Protein AF-A0A952PL42-F1 (afdb_monomer_lite)

Structure (mmCIF, N/CA/C/O backbone):
data_AF-A0A952PL42-F1
#
_entry.id   AF-A0A952PL42-F1
#
loop_
_atom_site.group_PDB
_atom_site.id
_atom_site.type_symbol
_atom_site.label_atom_id
_atom_site.label_alt_id
_atom_site.label_comp_id
_atom_site.label_asym_id
_atom_site.label_entity_id
_atom_site.label_seq_id
_atom_site.pdbx_PDB_ins_code
_atom_site.Cartn_x
_atom_site.Cartn_y
_atom_site.Cartn_z
_atom_site.occupancy
_atom_site.B_iso_or_equiv
_atom_site.auth_seq_id
_atom_site.auth_comp_id
_atom_site.auth_asym_id
_atom_site.auth_atom_id
_atom_site.pdbx_PDB_model_num
ATOM 1 N N . MET A 1 1 ? -6.970 14.799 -23.177 1.00 38.88 1 MET A N 1
ATOM 2 C CA . MET A 1 1 ? -7.329 13.798 -22.154 1.00 38.88 1 MET A CA 1
ATOM 3 C C . MET A 1 1 ? -6.516 12.571 -22.490 1.00 38.88 1 MET A C 1
ATOM 5 O O . MET A 1 1 ? -6.710 12.053 -23.582 1.00 38.88 1 MET A O 1
ATOM 9 N N . ASP A 1 2 ? -5.563 12.190 -21.643 1.00 42.72 2 ASP A N 1
ATOM 10 C CA . ASP A 1 2 ? -4.774 10.977 -21.875 1.00 42.72 2 ASP A CA 1
ATOM 11 C C . ASP A 1 2 ? -5.710 9.763 -21.782 1.00 42.72 2 ASP A C 1
ATOM 13 O O . ASP A 1 2 ? -6.522 9.671 -20.856 1.00 42.72 2 ASP A O 1
ATOM 17 N N . GLU A 1 3 ? -5.672 8.877 -22.783 1.00 46.72 3 GLU A N 1
ATOM 18 C CA . GLU A 1 3 ? -6.488 7.662 -22.768 1.00 46.72 3 GLU A CA 1
ATOM 19 C C . GLU A 1 3 ? -6.122 6.835 -21.524 1.00 46.72 3 GLU A C 1
ATOM 21 O O . GLU A 1 3 ? -4.935 6.591 -21.289 1.00 46.72 3 GLU A O 1
ATOM 26 N N . PRO A 1 4 ? -7.102 6.377 -20.718 1.00 52.19 4 PRO A N 1
ATOM 27 C CA . PRO A 1 4 ? -6.809 5.462 -19.626 1.00 52.19 4 PRO A CA 1
ATOM 28 C C . PRO A 1 4 ? -6.134 4.234 -20.230 1.00 52.19 4 PRO A C 1
ATOM 30 O O . PRO A 1 4 ? -6.688 3.611 -21.140 1.00 52.19 4 PRO A O 1
ATOM 33 N N . CYS A 1 5 ? -4.918 3.922 -19.776 1.00 54.16 5 CYS A N 1
ATOM 34 C CA . CYS A 1 5 ? -4.161 2.839 -20.383 1.00 54.16 5 CYS A CA 1
ATOM 35 C C . CYS A 1 5 ? -4.984 1.545 -20.295 1.00 54.16 5 CYS A C 1
ATOM 37 O O . CYS A 1 5 ? -5.409 1.106 -19.227 1.00 54.16 5 CYS A O 1
ATOM 39 N N . LYS A 1 6 ? -5.256 0.973 -21.472 1.00 48.94 6 LYS A N 1
ATOM 40 C CA . LYS A 1 6 ? -6.175 -0.159 -21.668 1.00 48.94 6 LYS A CA 1
ATOM 41 C C . LYS A 1 6 ? -5.693 -1.434 -20.965 1.00 48.94 6 LYS A C 1
ATOM 43 O O . LYS A 1 6 ? -6.472 -2.367 -20.803 1.00 48.94 6 LYS A O 1
ATOM 48 N N . SER A 1 7 ? -4.425 -1.457 -20.556 1.00 51.31 7 SER A N 1
ATOM 49 C CA . SER A 1 7 ? -3.731 -2.614 -19.989 1.00 51.31 7 SER A CA 1
ATOM 50 C C . SER A 1 7 ? -3.646 -2.591 -18.459 1.00 51.31 7 SER A C 1
ATOM 52 O O . SER A 1 7 ? -3.541 -3.648 -17.844 1.00 51.31 7 SER A O 1
ATOM 54 N N . CYS A 1 8 ? -3.685 -1.416 -17.826 1.00 55.62 8 CYS A N 1
ATOM 55 C CA . CYS A 1 8 ? -3.650 -1.290 -16.369 1.00 55.62 8 CYS A CA 1
ATOM 56 C C . CYS A 1 8 ? -5.076 -1.162 -15.845 1.00 55.62 8 CYS A C 1
ATOM 58 O O . CYS A 1 8 ? -5.861 -0.351 -16.327 1.00 55.62 8 CYS A O 1
ATOM 60 N N . LEU A 1 9 ? -5.405 -1.930 -14.810 1.00 55.12 9 LEU A N 1
ATOM 61 C CA . LEU A 1 9 ? -6.659 -1.881 -14.050 1.00 55.12 9 LEU A CA 1
ATOM 62 C C . LEU A 1 9 ? -6.824 -0.545 -13.287 1.00 55.12 9 LEU A C 1
ATOM 64 O O . LEU A 1 9 ? -7.038 -0.528 -12.082 1.00 55.12 9 LEU A O 1
ATOM 68 N N . ARG A 1 10 ? -6.669 0.599 -13.967 1.00 57.59 10 ARG A N 1
ATOM 69 C CA . ARG A 1 10 ? -6.588 1.963 -13.419 1.00 57.59 10 ARG A CA 1
ATOM 70 C C . ARG A 1 10 ? -5.388 2.232 -12.495 1.00 57.59 10 ARG A C 1
ATOM 72 O O . ARG A 1 10 ? -5.343 3.299 -11.906 1.00 57.59 10 ARG A O 1
ATOM 79 N N . LEU A 1 11 ? -4.401 1.334 -12.413 1.00 56.78 11 LEU A N 1
ATOM 80 C CA . LEU A 1 11 ? -3.207 1.447 -11.542 1.00 56.78 11 LEU A CA 1
ATOM 81 C C . LEU A 1 11 ? -2.161 2.484 -11.984 1.00 56.78 11 LEU A C 1
ATOM 83 O O . LEU A 1 11 ? -1.215 2.790 -11.276 1.00 56.78 11 LEU A O 1
ATOM 87 N N . CYS A 1 12 ? -2.329 3.031 -13.169 1.00 58.28 12 CYS A N 1
ATOM 88 C CA . CYS A 1 12 ? -1.405 3.942 -13.836 1.00 58.28 12 CYS A CA 1
ATOM 89 C C . CYS A 1 12 ? -1.872 5.402 -13.747 1.00 58.28 12 CYS A C 1
ATOM 91 O O . CYS A 1 12 ? -1.549 6.233 -14.593 1.00 58.28 12 CYS A O 1
ATOM 93 N N . LYS A 1 13 ? -2.684 5.713 -12.732 1.00 55.72 13 LYS A N 1
ATOM 94 C CA . LYS A 1 13 ? -3.152 7.073 -12.477 1.00 55.72 13 LYS A CA 1
ATOM 95 C C . LYS A 1 13 ? -1.973 7.960 -12.102 1.00 55.72 13 LYS A C 1
ATOM 97 O O . LYS A 1 13 ? -1.174 7.619 -11.233 1.00 55.72 13 LYS A O 1
ATOM 102 N N . ARG A 1 14 ? -1.898 9.123 -12.745 1.00 52.56 14 ARG A N 1
ATOM 103 C CA . ARG A 1 14 ? -1.088 10.241 -12.266 1.00 52.56 14 ARG A CA 1
ATOM 104 C C . ARG A 1 14 ? -1.668 10.724 -10.934 1.00 52.56 14 ARG A C 1
ATOM 106 O O . ARG A 1 14 ? -2.884 10.690 -10.744 1.00 52.56 14 ARG A O 1
ATOM 113 N N . LEU A 1 15 ? -0.805 11.172 -10.022 1.00 54.91 15 LEU A N 1
ATOM 114 C CA . LEU A 1 15 ? -1.166 11.810 -8.747 1.00 54.91 15 LEU A CA 1
ATOM 115 C C . LEU A 1 15 ? -1.828 13.188 -8.967 1.00 54.91 15 LEU A C 1
ATOM 117 O O . LEU A 1 15 ? -1.401 14.188 -8.395 1.00 54.91 15 LEU A O 1
ATOM 121 N N . ASP A 1 16 ? -2.871 13.265 -9.787 1.00 54.94 16 ASP A N 1
ATOM 122 C CA . ASP A 1 16 ? -3.563 14.515 -10.080 1.00 54.94 16 ASP A CA 1
ATOM 123 C C . ASP A 1 16 ? -4.499 14.902 -8.923 1.00 54.94 16 ASP A C 1
ATOM 125 O O . ASP A 1 16 ? -4.951 14.062 -8.134 1.00 54.94 16 ASP A O 1
ATOM 129 N N . ALA A 1 17 ? -4.772 16.203 -8.795 1.00 54.03 17 ALA A N 1
ATOM 130 C CA . ALA A 1 17 ? -5.624 16.762 -7.740 1.00 54.03 17 ALA A CA 1
ATOM 131 C C . ALA A 1 17 ? -7.082 16.263 -7.811 1.00 54.03 17 ALA A C 1
ATOM 133 O O . ALA A 1 17 ? -7.764 16.224 -6.788 1.00 54.03 17 ALA A O 1
ATOM 134 N N . ASP A 1 18 ? -7.524 15.835 -8.996 1.00 52.75 18 ASP A N 1
ATOM 135 C CA . ASP A 1 18 ? -8.883 15.356 -9.267 1.00 52.75 18 ASP A CA 1
ATOM 136 C C . ASP A 1 18 ? -9.040 13.834 -9.144 1.00 52.75 18 ASP A C 1
ATOM 138 O O . ASP A 1 18 ? -10.133 13.299 -9.371 1.00 52.75 18 ASP A O 1
ATOM 142 N N . ASP A 1 19 ? -7.970 13.109 -8.794 1.00 58.22 19 ASP A N 1
ATOM 143 C CA . ASP A 1 19 ? -8.075 11.669 -8.610 1.00 58.22 19 ASP A CA 1
ATOM 144 C C . ASP A 1 19 ? -9.032 11.365 -7.450 1.00 58.22 19 ASP A C 1
ATOM 146 O O . ASP A 1 19 ? -8.888 11.877 -6.337 1.00 58.22 19 ASP A O 1
ATOM 150 N N . LYS A 1 20 ? -10.039 10.531 -7.721 1.00 57.75 20 LYS A N 1
ATOM 151 C CA . LYS A 1 20 ? -10.993 10.061 -6.716 1.00 57.75 20 LYS A CA 1
ATOM 152 C C . LYS A 1 20 ? -10.440 8.768 -6.126 1.00 57.75 20 LYS A C 1
ATOM 154 O O . LYS A 1 20 ? -10.590 7.719 -6.764 1.00 57.75 20 LYS A O 1
ATOM 159 N N . PRO A 1 21 ? -9.804 8.812 -4.941 1.00 67.62 21 PRO A N 1
ATOM 160 C CA . PRO A 1 21 ? -9.279 7.610 -4.331 1.00 67.62 21 PRO A CA 1
ATOM 161 C C . PRO A 1 21 ? -10.429 6.692 -3.922 1.00 67.62 21 PRO A C 1
ATOM 163 O O . PRO A 1 21 ? -11.445 7.141 -3.379 1.00 67.62 21 PRO A O 1
ATOM 166 N N . GLU A 1 22 ? -10.252 5.397 -4.155 1.00 73.06 22 GLU A N 1
ATOM 167 C CA . GLU A 1 22 ? -11.130 4.391 -3.579 1.00 73.06 22 GLU A CA 1
ATOM 168 C C . GLU A 1 22 ? -10.859 4.314 -2.075 1.00 73.06 22 GLU A C 1
ATOM 170 O O . GLU A 1 22 ? -9.712 4.194 -1.638 1.00 73.06 22 GLU A O 1
ATOM 175 N N . ARG A 1 23 ? -11.919 4.489 -1.281 1.00 83.12 23 ARG A N 1
ATOM 176 C CA . ARG A 1 23 ? -11.832 4.560 0.178 1.00 83.12 23 ARG A CA 1
ATOM 177 C C . ARG A 1 23 ? -12.280 3.245 0.785 1.00 83.12 23 ARG A C 1
ATOM 179 O O . ARG A 1 23 ? -13.417 2.824 0.587 1.00 83.12 23 ARG A O 1
ATOM 186 N N . TYR A 1 24 ? -11.420 2.687 1.614 1.00 91.19 24 TYR A N 1
ATOM 187 C CA . TYR A 1 24 ? -11.672 1.498 2.409 1.00 91.19 24 TYR A CA 1
ATOM 188 C C . TYR A 1 24 ? -11.928 1.932 3.846 1.00 91.19 24 TYR A C 1
ATOM 190 O O . TYR A 1 24 ? -11.270 2.840 4.352 1.00 91.19 24 TYR A O 1
ATOM 198 N N . ASN A 1 25 ? -12.920 1.338 4.501 1.00 92.44 25 ASN A N 1
ATOM 199 C CA . ASN A 1 25 ? -13.285 1.698 5.866 1.00 92.44 25 ASN A CA 1
ATOM 200 C C . ASN A 1 25 ? -13.202 0.460 6.752 1.00 92.44 25 ASN A C 1
ATOM 202 O O . ASN A 1 25 ? -13.679 -0.607 6.372 1.00 92.44 25 ASN A O 1
ATOM 206 N N . PHE A 1 26 ? -12.620 0.642 7.930 1.00 93.81 26 PHE A N 1
ATOM 207 C CA . PHE A 1 26 ? -12.376 -0.390 8.927 1.00 93.81 26 PHE A CA 1
ATOM 208 C C . PHE A 1 26 ? -12.960 0.081 10.252 1.00 93.81 26 PHE A C 1
ATOM 210 O O . PHE A 1 26 ? -12.709 1.211 10.677 1.00 93.81 26 PHE A O 1
ATOM 217 N N . CYS A 1 27 ? -13.778 -0.744 10.894 1.00 92.25 27 CYS A N 1
ATOM 218 C CA . CYS A 1 27 ? -14.484 -0.328 12.106 1.00 92.25 27 CYS A CA 1
ATOM 219 C C . CYS A 1 27 ? -13.616 -0.487 13.357 1.00 92.25 27 CYS A C 1
ATOM 221 O O . CYS A 1 27 ? -13.741 0.300 14.295 1.00 92.25 27 CYS A O 1
ATOM 223 N N . ASN A 1 28 ? -12.723 -1.475 13.354 1.00 92.81 28 ASN A N 1
ATOM 224 C CA . ASN A 1 28 ? -12.027 -1.951 14.544 1.00 92.81 28 ASN A CA 1
ATOM 225 C C . ASN A 1 28 ? -10.533 -1.650 14.504 1.00 92.81 28 ASN A C 1
ATOM 227 O O . ASN A 1 28 ? -9.929 -1.455 15.554 1.00 92.81 28 ASN A O 1
ATOM 231 N N . LEU A 1 29 ? -9.942 -1.575 13.310 1.00 94.50 29 LEU A N 1
ATOM 232 C CA . LEU A 1 29 ? -8.536 -1.220 13.167 1.00 94.50 29 LEU A CA 1
ATOM 233 C C . LEU A 1 29 ? -8.306 0.272 13.432 1.00 94.50 29 LEU A C 1
ATOM 235 O O . LEU A 1 29 ? -8.970 1.153 12.875 1.00 94.50 29 LEU A O 1
ATOM 239 N N . THR A 1 30 ? -7.326 0.568 14.276 1.00 94.31 30 THR A N 1
ATOM 240 C CA . THR A 1 30 ? -6.796 1.916 14.485 1.00 94.31 30 THR A CA 1
ATOM 241 C C . THR A 1 30 ? -5.891 2.343 13.331 1.00 94.31 30 THR A C 1
ATOM 243 O O . THR A 1 30 ? -5.420 1.528 12.538 1.00 94.31 30 THR A O 1
ATOM 246 N N . VAL A 1 31 ? -5.607 3.644 13.256 1.00 94.69 31 VAL A N 1
ATOM 247 C CA . VAL A 1 31 ? -4.696 4.221 12.257 1.00 94.69 31 VAL A CA 1
ATOM 248 C C . VAL A 1 31 ? -3.336 3.515 12.263 1.00 94.69 31 VAL A C 1
ATOM 250 O O . VAL A 1 31 ? -2.869 3.050 11.224 1.00 94.69 31 VAL A O 1
ATOM 253 N N . ASN A 1 32 ? -2.733 3.376 13.446 1.00 94.25 32 ASN A N 1
ATOM 254 C CA . ASN A 1 32 ? -1.422 2.753 13.600 1.00 94.25 32 ASN A CA 1
ATOM 255 C C . ASN A 1 32 ? -1.434 1.271 13.224 1.00 94.25 32 ASN A C 1
ATOM 257 O O . ASN A 1 32 ? -0.485 0.804 12.604 1.00 94.25 32 ASN A O 1
ATOM 261 N N . GLU A 1 33 ? -2.490 0.528 13.563 1.00 94.88 33 GLU A N 1
ATOM 262 C CA . GLU A 1 33 ? -2.605 -0.882 13.175 1.00 94.88 33 GLU A CA 1
ATOM 263 C C . GLU A 1 33 ? -2.677 -1.045 11.660 1.00 94.88 33 GLU A C 1
ATOM 265 O O . GLU A 1 33 ? -1.976 -1.897 11.120 1.00 94.88 33 GLU A O 1
ATOM 270 N N . ILE A 1 34 ? -3.448 -0.199 10.968 1.00 95.94 34 ILE A N 1
ATOM 271 C CA . ILE A 1 34 ? -3.505 -0.210 9.502 1.00 95.94 34 ILE A CA 1
ATOM 272 C C . ILE A 1 34 ? -2.125 0.091 8.924 1.00 95.94 34 ILE A C 1
ATOM 274 O O . ILE A 1 34 ? -1.621 -0.705 8.139 1.00 95.94 34 ILE A O 1
ATOM 278 N N . LEU A 1 35 ? -1.484 1.194 9.324 1.00 95.81 35 LEU A N 1
ATOM 279 C CA . LEU A 1 35 ? -0.175 1.574 8.780 1.00 95.81 35 LEU A CA 1
ATOM 280 C C . LEU A 1 35 ? 0.898 0.512 9.059 1.00 95.81 35 LEU A C 1
ATOM 282 O O . LEU A 1 35 ? 1.682 0.190 8.170 1.00 95.81 35 LEU A O 1
ATOM 286 N N . ASN A 1 36 ? 0.904 -0.076 10.260 1.00 95.62 36 ASN A N 1
ATOM 287 C CA . ASN A 1 36 ? 1.805 -1.172 10.621 1.00 95.62 36 ASN A CA 1
ATOM 288 C C . ASN A 1 36 ? 1.565 -2.423 9.773 1.00 95.62 36 ASN A C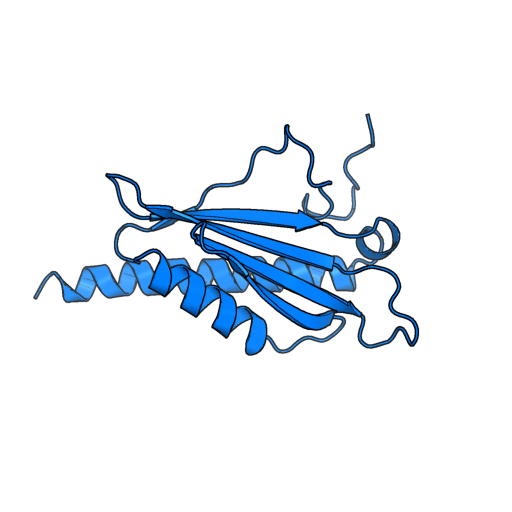 1
ATOM 290 O O . ASN A 1 36 ? 2.529 -3.044 9.330 1.00 95.62 36 ASN A O 1
ATOM 294 N N . LEU A 1 37 ? 0.304 -2.797 9.549 1.00 96.25 37 LEU A N 1
ATOM 295 C CA . LEU A 1 37 ? -0.040 -3.954 8.726 1.00 96.25 37 LEU A CA 1
ATOM 296 C C . LEU A 1 37 ? 0.323 -3.722 7.263 1.00 96.25 37 LEU A C 1
ATOM 298 O O . LEU A 1 37 ? 0.969 -4.581 6.676 1.00 96.25 37 LEU A O 1
ATOM 302 N N . VAL A 1 38 ? -0.028 -2.566 6.694 1.00 96.31 38 VAL A N 1
ATOM 303 C CA . VAL A 1 38 ? 0.341 -2.203 5.318 1.00 96.31 38 VAL A CA 1
ATOM 304 C C . VAL A 1 38 ? 1.855 -2.268 5.155 1.00 96.31 38 VAL A C 1
ATOM 306 O O . VAL A 1 38 ? 2.344 -2.940 4.256 1.00 96.31 38 VAL A O 1
ATOM 309 N N . GLU A 1 39 ? 2.605 -1.623 6.048 1.00 95.81 39 GLU A N 1
ATOM 310 C CA . GLU A 1 39 ? 4.064 -1.607 5.976 1.00 95.81 39 GLU A CA 1
ATOM 311 C C . GLU A 1 39 ? 4.664 -3.009 6.077 1.00 95.81 39 GLU A C 1
ATOM 313 O O . GLU A 1 39 ? 5.535 -3.365 5.287 1.00 95.81 39 GLU A O 1
ATOM 318 N N . LYS A 1 40 ? 4.181 -3.824 7.018 1.00 96.25 40 LYS A N 1
ATOM 319 C CA . LYS A 1 40 ? 4.645 -5.201 7.168 1.00 96.25 40 LYS A CA 1
ATOM 320 C C . LYS A 1 40 ? 4.363 -6.026 5.912 1.00 96.25 40 LYS A C 1
ATOM 322 O O . LYS A 1 40 ? 5.258 -6.699 5.422 1.00 96.25 40 LYS A O 1
ATOM 327 N N . LEU A 1 41 ? 3.144 -5.955 5.382 1.00 96.62 41 LEU A N 1
ATOM 328 C CA . LEU A 1 41 ? 2.740 -6.716 4.198 1.00 96.62 41 LEU A CA 1
ATOM 329 C C . LEU A 1 41 ? 3.535 -6.303 2.962 1.00 96.62 41 LEU A C 1
ATOM 331 O O . LEU A 1 41 ? 3.927 -7.163 2.185 1.00 96.62 41 LEU A O 1
ATOM 335 N N . VAL A 1 42 ? 3.826 -5.011 2.814 1.00 95.50 42 VAL A N 1
ATOM 336 C CA . VAL A 1 42 ? 4.719 -4.505 1.769 1.00 95.50 42 VAL A CA 1
ATOM 337 C C . VAL A 1 42 ? 6.124 -5.094 1.907 1.00 95.50 42 VAL A C 1
ATOM 339 O O . VAL A 1 42 ? 6.716 -5.475 0.905 1.00 95.50 42 VAL A O 1
ATOM 342 N N . LEU A 1 43 ? 6.681 -5.186 3.113 1.00 94.75 43 LEU A N 1
ATOM 343 C CA . LEU A 1 43 ? 8.038 -5.712 3.305 1.00 94.75 43 LEU A CA 1
ATOM 344 C C . LEU A 1 43 ? 8.122 -7.234 3.154 1.00 94.75 43 LEU A C 1
ATOM 346 O O . LEU A 1 43 ? 9.115 -7.736 2.634 1.00 94.75 43 LEU A O 1
ATOM 350 N N . ASP A 1 44 ? 7.086 -7.949 3.586 1.00 95.44 44 ASP A N 1
ATOM 351 C CA . ASP A 1 44 ? 7.029 -9.413 3.557 1.00 95.44 44 ASP A CA 1
ATOM 352 C C . ASP A 1 44 ? 6.591 -9.960 2.181 1.00 95.44 44 ASP A C 1
ATOM 354 O O . ASP A 1 44 ? 6.636 -11.172 1.951 1.00 95.44 44 ASP A O 1
ATOM 358 N N . TYR A 1 45 ? 6.148 -9.097 1.258 1.00 95.31 45 TYR A N 1
ATOM 359 C CA . TYR A 1 45 ? 5.651 -9.519 -0.049 1.00 95.31 45 TYR A CA 1
ATOM 360 C C . TYR A 1 45 ? 6.772 -10.150 -0.905 1.00 95.31 45 TYR A C 1
ATOM 362 O O . TYR A 1 45 ? 7.840 -9.555 -1.076 1.00 95.31 45 TYR A O 1
ATOM 370 N N . PRO A 1 46 ? 6.560 -11.348 -1.482 1.00 93.50 46 PRO A N 1
ATOM 371 C CA . PRO A 1 46 ? 7.581 -12.062 -2.242 1.00 93.50 46 PRO A CA 1
ATOM 372 C C . PRO A 1 46 ? 7.690 -11.521 -3.673 1.00 93.50 46 PRO A C 1
ATOM 374 O O . PRO A 1 46 ? 7.215 -12.136 -4.627 1.00 93.50 46 PRO A O 1
ATOM 377 N N . TYR A 1 47 ? 8.327 -10.362 -3.827 1.00 92.19 47 TYR A N 1
ATOM 378 C CA . TYR A 1 47 ? 8.385 -9.690 -5.121 1.00 92.19 47 TYR A CA 1
ATOM 379 C C . TYR A 1 47 ? 9.108 -10.500 -6.215 1.00 92.19 47 TYR A C 1
ATOM 381 O O . TYR A 1 47 ? 10.166 -11.090 -5.971 1.00 92.19 47 TYR A O 1
ATOM 389 N N . TRP A 1 48 ? 8.610 -10.454 -7.452 1.00 92.44 48 TRP A N 1
ATOM 390 C CA . TRP A 1 48 ? 9.198 -11.056 -8.651 1.00 92.44 48 TRP A CA 1
ATOM 391 C C . TRP A 1 48 ? 9.766 -10.046 -9.671 1.00 92.44 48 TRP A C 1
ATOM 393 O O . TRP A 1 48 ? 10.755 -10.381 -10.317 1.00 92.44 48 TRP A O 1
ATOM 403 N N . GLN A 1 49 ? 9.221 -8.829 -9.807 1.00 91.62 49 GLN A N 1
ATOM 404 C CA . GLN A 1 49 ? 9.710 -7.770 -10.714 1.00 91.62 49 GLN A CA 1
ATOM 405 C C . GLN A 1 49 ? 10.148 -6.558 -9.903 1.00 91.62 49 GLN A C 1
ATOM 407 O O . GLN A 1 49 ? 11.128 -5.912 -10.264 1.00 91.62 49 GLN A O 1
ATOM 412 N N . LEU A 1 50 ? 9.433 -6.254 -8.823 1.00 91.81 50 LEU A N 1
ATOM 413 C CA . LEU A 1 50 ? 9.682 -5.093 -7.980 1.00 91.81 50 LEU A CA 1
ATOM 414 C C . LEU A 1 50 ? 10.597 -5.414 -6.794 1.00 91.81 50 LEU A C 1
ATOM 416 O O . LEU A 1 50 ? 10.862 -6.564 -6.457 1.00 91.81 50 LEU A O 1
ATOM 420 N N . CYS A 1 51 ? 11.100 -4.386 -6.138 1.00 91.62 51 CYS A N 1
ATOM 421 C CA . CYS A 1 51 ? 11.677 -4.453 -4.807 1.00 91.62 51 CYS A CA 1
ATOM 422 C C . CYS A 1 51 ? 11.387 -3.143 -4.084 1.00 91.62 51 CYS A C 1
ATOM 424 O O . CYS A 1 51 ? 11.299 -2.090 -4.711 1.00 91.62 51 CYS A O 1
ATOM 426 N N . VAL A 1 52 ? 11.224 -3.207 -2.765 1.00 92.88 52 VAL A N 1
ATOM 427 C CA . VAL A 1 52 ? 11.101 -2.000 -1.944 1.00 92.88 52 VAL A CA 1
ATOM 428 C C . VAL A 1 52 ? 12.458 -1.307 -1.906 1.00 92.88 52 VAL A C 1
ATOM 430 O O . VAL A 1 52 ? 13.454 -1.930 -1.540 1.00 92.88 52 VAL A O 1
ATOM 433 N N . ASP A 1 53 ? 12.477 -0.030 -2.266 1.00 90.69 53 ASP A N 1
ATOM 434 C CA . ASP A 1 53 ? 13.671 0.810 -2.224 1.00 90.69 53 ASP A CA 1
ATOM 435 C C . ASP A 1 53 ? 13.703 1.634 -0.934 1.00 90.69 53 ASP A C 1
ATOM 437 O O . ASP A 1 53 ? 14.549 1.431 -0.061 1.00 90.69 53 ASP A O 1
ATOM 441 N N . LYS A 1 54 ? 12.703 2.500 -0.756 1.00 90.81 54 LYS A N 1
ATOM 442 C CA . LYS A 1 54 ? 12.556 3.354 0.420 1.00 90.81 54 LYS A CA 1
ATOM 443 C C . LYS A 1 54 ? 11.142 3.258 0.976 1.00 90.81 54 LYS A C 1
ATOM 445 O O . LYS A 1 54 ? 10.163 3.031 0.270 1.00 90.81 54 LYS A O 1
ATOM 450 N N . ARG A 1 55 ? 11.027 3.488 2.282 1.00 92.44 55 ARG A N 1
ATOM 451 C CA . ARG A 1 55 ? 9.754 3.717 2.966 1.00 92.44 55 ARG A CA 1
ATOM 452 C C . ARG A 1 55 ? 9.872 4.888 3.924 1.00 92.44 55 ARG A C 1
ATOM 454 O O . ARG A 1 55 ? 10.910 5.072 4.557 1.00 92.44 55 ARG A O 1
ATOM 461 N N . GLU A 1 56 ? 8.805 5.660 4.041 1.00 93.25 56 GLU A N 1
ATOM 462 C CA . GLU A 1 56 ? 8.742 6.814 4.925 1.00 93.25 56 GLU A CA 1
ATOM 463 C C . GLU A 1 56 ? 7.343 6.939 5.521 1.00 93.25 56 GLU A C 1
ATOM 465 O O . GLU A 1 56 ? 6.338 6.852 4.817 1.00 93.25 56 GLU A O 1
ATOM 470 N N . ARG A 1 57 ? 7.274 7.147 6.836 1.00 91.50 57 ARG A N 1
ATOM 471 C CA . ARG A 1 57 ? 6.026 7.482 7.516 1.00 91.50 57 ARG A CA 1
ATOM 472 C C . ARG A 1 57 ? 5.993 8.973 7.773 1.00 91.50 57 ARG A C 1
ATOM 474 O O . ARG A 1 57 ? 6.933 9.516 8.347 1.00 91.50 57 ARG A O 1
ATOM 481 N N . SER A 1 58 ? 4.900 9.615 7.387 1.00 86.12 58 SER A N 1
ATOM 482 C CA . SER A 1 58 ? 4.675 11.018 7.721 1.00 86.12 58 SER A CA 1
ATOM 483 C C . SER A 1 58 ? 3.853 11.148 9.001 1.00 86.12 58 SER A C 1
ATOM 485 O O . SER A 1 58 ? 3.100 10.247 9.373 1.00 86.12 58 SER A O 1
ATOM 487 N N . THR A 1 59 ? 3.949 12.310 9.645 1.00 76.50 59 THR A N 1
ATOM 488 C CA . THR A 1 59 ? 3.112 12.685 10.796 1.00 76.50 59 THR A CA 1
ATOM 489 C C . THR A 1 59 ? 1.634 12.872 10.437 1.00 76.50 59 THR A C 1
ATOM 491 O O . THR A 1 59 ? 0.804 12.965 11.333 1.00 76.50 59 THR A O 1
ATOM 494 N N . GLY A 1 60 ? 1.290 12.917 9.145 1.00 80.94 60 GLY A N 1
ATOM 495 C CA . GLY A 1 60 ? -0.081 13.039 8.649 1.00 80.94 60 GLY A CA 1
ATOM 496 C C . GLY A 1 60 ? -0.800 11.702 8.461 1.00 80.94 60 GLY A C 1
ATOM 497 O O . GLY A 1 60 ? -1.640 11.616 7.566 1.00 80.94 60 GLY A O 1
ATOM 498 N N . ASP A 1 61 ? -0.434 10.671 9.232 1.00 91.19 61 ASP A N 1
ATOM 499 C CA . ASP A 1 61 ? -0.984 9.310 9.144 1.00 91.19 61 ASP A CA 1
ATOM 500 C C . ASP A 1 61 ? -0.841 8.687 7.743 1.00 91.19 61 ASP A C 1
ATOM 502 O O . ASP A 1 61 ? -1.764 8.080 7.190 1.00 91.19 61 ASP A O 1
ATOM 506 N N . GLN A 1 62 ? 0.347 8.852 7.148 1.00 93.31 62 GLN A N 1
ATOM 507 C CA . GLN A 1 62 ? 0.654 8.338 5.811 1.00 93.31 62 GLN A CA 1
ATOM 508 C C . GLN A 1 62 ? 1.878 7.437 5.827 1.00 93.31 62 GLN A C 1
ATOM 510 O O . GLN A 1 62 ? 2.851 7.714 6.531 1.00 93.31 62 GLN A O 1
ATOM 515 N N . LEU A 1 63 ? 1.849 6.413 4.983 1.00 94.81 63 LEU A N 1
ATOM 516 C CA . LEU A 1 63 ? 2.998 5.594 4.629 1.00 94.81 63 LEU A CA 1
ATOM 517 C C . LEU A 1 63 ? 3.276 5.763 3.137 1.00 94.81 63 LEU A C 1
ATOM 519 O O . LEU A 1 63 ? 2.411 5.486 2.309 1.00 94.81 63 LEU A O 1
ATOM 523 N N . ILE A 1 64 ? 4.487 6.196 2.814 1.00 93.31 64 ILE A N 1
ATOM 524 C CA . ILE A 1 64 ? 5.011 6.305 1.457 1.00 93.31 64 ILE A CA 1
ATOM 525 C C . ILE A 1 64 ? 5.999 5.162 1.257 1.00 93.31 64 ILE A C 1
ATOM 527 O O . ILE A 1 64 ? 6.867 4.940 2.100 1.00 93.31 64 ILE A O 1
ATOM 531 N N . VAL A 1 65 ? 5.876 4.449 0.146 1.00 94.06 65 VAL A N 1
ATOM 532 C CA . VAL A 1 65 ? 6.778 3.367 -0.248 1.00 94.06 65 VAL A CA 1
ATOM 533 C C . VAL A 1 65 ? 7.195 3.597 -1.692 1.00 94.06 65 VAL A C 1
ATOM 535 O O . VAL A 1 65 ? 6.327 3.762 -2.549 1.00 94.06 65 VAL A O 1
ATOM 538 N N . SER A 1 66 ? 8.500 3.607 -1.954 1.00 92.19 66 SER A N 1
ATOM 539 C CA . SER A 1 66 ? 9.058 3.557 -3.303 1.00 92.19 66 SER A CA 1
ATOM 540 C C . SER A 1 66 ? 9.481 2.135 -3.653 1.00 92.19 66 SER A C 1
ATOM 542 O O . SER A 1 66 ? 9.982 1.378 -2.814 1.00 92.19 66 SER A O 1
ATOM 544 N N . PHE A 1 67 ? 9.280 1.780 -4.914 1.00 92.00 67 PHE A N 1
ATOM 545 C CA . PHE A 1 67 ? 9.674 0.509 -5.487 1.00 92.00 67 PHE A CA 1
ATOM 546 C C . PHE A 1 67 ? 10.564 0.739 -6.697 1.00 92.00 67 PHE A C 1
ATOM 548 O O . PHE A 1 67 ? 10.287 1.608 -7.525 1.00 92.00 67 PHE A O 1
ATOM 555 N N . ASN A 1 68 ? 11.573 -0.115 -6.818 1.00 90.75 68 ASN A N 1
ATOM 556 C CA . ASN A 1 68 ? 12.440 -0.219 -7.981 1.00 90.75 68 ASN A CA 1
ATOM 557 C C . ASN A 1 68 ? 12.194 -1.545 -8.708 1.00 90.75 68 ASN A C 1
ATOM 559 O O . ASN A 1 68 ? 11.723 -2.519 -8.120 1.00 90.75 68 ASN A O 1
ATOM 563 N N . LYS A 1 69 ? 12.529 -1.604 -9.999 1.00 88.62 69 LYS A N 1
ATOM 564 C CA . LYS A 1 69 ? 12.549 -2.862 -10.758 1.00 88.62 69 LYS A CA 1
ATOM 565 C C . LYS A 1 69 ? 13.839 -3.625 -10.458 1.00 88.62 69 LYS A C 1
ATOM 567 O O . LYS A 1 69 ? 14.925 -3.060 -10.517 1.00 88.62 69 LYS A O 1
ATOM 572 N N . LYS A 1 70 ? 13.744 -4.934 -10.226 1.00 86.44 70 LYS A N 1
ATOM 573 C CA . LYS A 1 70 ? 14.887 -5.806 -9.898 1.00 86.44 70 LYS A CA 1
ATOM 574 C C . LYS A 1 70 ? 15.949 -5.903 -10.997 1.00 86.44 70 LYS A C 1
ATOM 576 O O . LYS A 1 70 ? 17.109 -6.150 -10.688 1.00 86.44 70 LYS A O 1
ATOM 581 N N . ASN A 1 71 ? 15.558 -5.750 -12.263 1.00 76.56 71 ASN A N 1
ATOM 582 C CA . ASN A 1 71 ? 16.422 -6.021 -13.418 1.00 76.56 71 ASN A CA 1
ATOM 583 C C . ASN A 1 71 ? 16.971 -4.759 -14.101 1.00 76.56 71 ASN A C 1
ATOM 585 O O . ASN A 1 71 ? 17.628 -4.874 -15.135 1.00 76.56 71 ASN A O 1
ATOM 589 N N . GLU A 1 72 ? 16.725 -3.566 -13.556 1.00 68.00 72 GLU A N 1
ATOM 590 C CA . GLU A 1 72 ? 17.273 -2.330 -14.117 1.00 68.00 72 GLU A CA 1
ATOM 591 C C . GLU A 1 72 ? 18.467 -1.834 -13.304 1.00 68.00 72 GLU A C 1
ATOM 593 O O . GLU A 1 72 ? 18.352 -1.460 -12.142 1.00 68.00 72 GLU A O 1
ATOM 598 N N . ALA A 1 73 ? 19.638 -1.835 -13.947 1.00 57.81 73 ALA A N 1
ATOM 599 C CA . ALA A 1 73 ? 20.908 -1.398 -13.366 1.00 57.81 73 ALA A CA 1
ATOM 600 C C . ALA A 1 73 ? 21.000 0.127 -13.158 1.00 57.81 73 ALA A C 1
ATOM 602 O O . ALA A 1 73 ? 21.953 0.608 -12.548 1.00 57.81 73 ALA A O 1
ATOM 603 N N . LEU A 1 74 ? 20.034 0.891 -13.674 1.00 55.50 74 LEU A N 1
ATOM 604 C CA . LEU A 1 74 ? 19.911 2.326 -13.458 1.00 55.50 74 LEU A CA 1
ATOM 605 C C . LEU A 1 74 ? 18.522 2.628 -12.904 1.00 55.50 74 LEU A C 1
ATOM 607 O O . LEU A 1 74 ? 17.532 2.197 -13.485 1.00 55.50 74 LEU A O 1
ATOM 611 N N . HIS A 1 75 ? 18.493 3.385 -11.805 1.00 56.19 75 HIS A N 1
ATOM 612 C CA . HIS A 1 75 ? 17.327 3.884 -11.067 1.00 56.19 75 HIS A CA 1
ATOM 613 C C . HIS A 1 75 ? 16.406 4.750 -11.941 1.00 56.19 75 HIS A C 1
ATOM 615 O O . HIS A 1 75 ? 16.334 5.971 -11.789 1.00 56.19 75 HIS A O 1
ATOM 621 N N . SER A 1 76 ? 15.747 4.137 -12.919 1.00 53.59 76 SER A N 1
ATOM 622 C CA . SER A 1 76 ? 14.898 4.838 -13.866 1.00 53.59 76 SER A CA 1
ATOM 623 C C . SER A 1 76 ? 13.476 4.907 -13.308 1.00 53.59 76 SER A C 1
ATOM 625 O O . SER A 1 76 ? 12.571 4.201 -13.723 1.00 53.59 76 SER A O 1
ATOM 627 N N . SER A 1 77 ? 13.310 5.832 -12.360 1.00 60.47 77 SER A N 1
ATOM 628 C CA . SER A 1 77 ? 12.032 6.312 -11.817 1.00 60.47 77 SER A CA 1
ATOM 629 C C . SER A 1 77 ? 11.334 5.386 -10.808 1.00 60.47 77 SER A C 1
ATOM 631 O O . SER A 1 77 ? 10.956 4.260 -11.110 1.00 60.47 77 SER A O 1
ATOM 633 N N . ASP A 1 78 ? 11.101 5.918 -9.606 1.00 77.75 78 ASP A N 1
ATOM 634 C CA . ASP A 1 78 ? 10.447 5.191 -8.519 1.00 77.75 78 ASP A CA 1
ATOM 635 C C . ASP A 1 78 ? 8.951 4.992 -8.801 1.00 77.75 78 ASP A C 1
ATOM 637 O O . ASP A 1 78 ? 8.205 5.949 -9.041 1.00 77.75 78 ASP A O 1
ATOM 641 N N . ILE A 1 79 ? 8.485 3.749 -8.694 1.00 88.38 79 ILE A N 1
ATOM 642 C CA . ILE A 1 79 ? 7.058 3.458 -8.532 1.00 88.38 79 ILE A CA 1
ATOM 643 C C . ILE A 1 79 ? 6.711 3.787 -7.082 1.00 88.38 79 ILE A C 1
ATOM 645 O O . ILE A 1 79 ? 7.394 3.337 -6.169 1.00 88.38 79 ILE A O 1
ATOM 649 N N . ILE A 1 80 ? 5.661 4.565 -6.839 1.00 89.38 80 ILE A N 1
ATOM 650 C CA . ILE A 1 80 ? 5.314 5.053 -5.500 1.00 89.38 80 ILE A CA 1
ATOM 651 C C . ILE A 1 80 ? 3.935 4.537 -5.101 1.00 89.38 80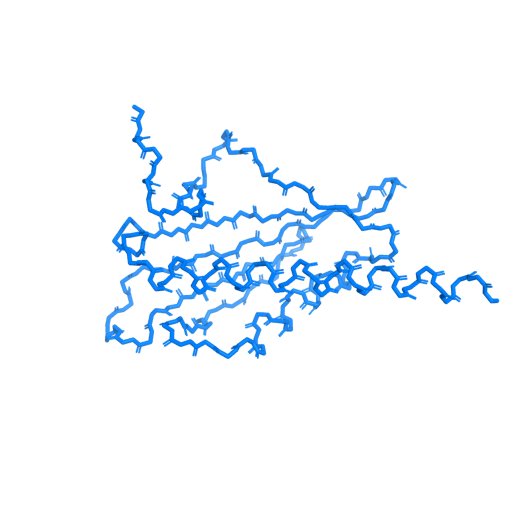 ILE A C 1
ATOM 653 O O . ILE A 1 80 ? 2.974 4.661 -5.858 1.00 89.38 80 ILE A O 1
ATOM 657 N N . LEU A 1 81 ? 3.825 4.030 -3.875 1.00 91.12 81 LEU A N 1
ATOM 658 C CA . LEU A 1 81 ? 2.573 3.780 -3.166 1.00 91.12 81 LEU A CA 1
ATOM 659 C C . LEU A 1 81 ? 2.483 4.720 -1.964 1.00 91.12 81 LEU A C 1
ATOM 661 O O . LEU A 1 81 ? 3.399 4.789 -1.150 1.00 91.12 81 LEU A O 1
ATOM 665 N N . ILE A 1 82 ? 1.356 5.406 -1.822 1.00 91.12 82 ILE A N 1
ATOM 666 C CA . ILE A 1 82 ? 1.046 6.253 -0.673 1.00 91.12 82 ILE A CA 1
ATOM 667 C C . ILE A 1 82 ? -0.238 5.729 -0.041 1.00 91.12 82 ILE A C 1
ATOM 669 O O . ILE A 1 82 ? -1.322 5.877 -0.604 1.00 91.12 82 ILE A O 1
ATOM 673 N N . ALA A 1 83 ? -0.124 5.126 1.134 1.00 93.38 83 ALA A N 1
ATOM 674 C CA . ALA A 1 83 ? -1.256 4.757 1.969 1.00 93.38 83 ALA A CA 1
ATOM 675 C C . ALA A 1 83 ? -1.573 5.920 2.909 1.00 93.38 83 ALA A C 1
ATOM 677 O O . ALA A 1 83 ? -0.727 6.309 3.710 1.00 93.38 83 ALA A O 1
ATOM 678 N N . ILE A 1 84 ? -2.778 6.477 2.814 1.00 93.00 84 ILE A N 1
ATOM 679 C CA . ILE A 1 84 ? -3.228 7.586 3.656 1.00 93.00 84 ILE A CA 1
ATOM 680 C C . ILE A 1 84 ? -4.358 7.077 4.531 1.00 93.00 84 ILE A C 1
ATOM 682 O O . ILE A 1 84 ? -5.350 6.543 4.029 1.00 93.00 84 ILE A O 1
ATOM 686 N N . VAL A 1 85 ? -4.200 7.240 5.838 1.00 95.00 85 VAL A N 1
ATOM 687 C CA . VAL A 1 85 ? -5.136 6.732 6.830 1.00 95.00 85 VAL A CA 1
ATOM 688 C C . VAL A 1 85 ? -5.685 7.898 7.641 1.00 95.00 85 VAL A C 1
ATOM 690 O O . VAL A 1 85 ? -4.989 8.859 7.930 1.00 95.00 85 VAL A O 1
ATOM 693 N N . MET A 1 86 ? -6.968 7.852 7.983 1.00 93.69 86 MET A N 1
ATOM 694 C CA . MET A 1 86 ? -7.627 8.913 8.738 1.00 93.69 86 MET A CA 1
ATOM 695 C C . MET A 1 86 ? -8.649 8.326 9.698 1.00 93.69 86 MET A C 1
ATOM 697 O O . MET A 1 86 ? -9.521 7.545 9.300 1.00 93.69 86 MET A O 1
ATOM 701 N N . LYS A 1 87 ? -8.600 8.754 10.962 1.00 92.75 87 LYS A N 1
ATOM 702 C CA . LYS A 1 87 ? -9.647 8.425 11.931 1.00 92.75 87 LYS A CA 1
ATOM 703 C C . LYS A 1 87 ? -10.935 9.186 11.605 1.00 92.75 87 LYS A C 1
ATOM 705 O O . LYS A 1 87 ? -10.918 10.384 11.337 1.00 92.75 87 LYS A O 1
ATOM 710 N N . ARG A 1 88 ? -12.068 8.487 11.643 1.00 90.00 88 ARG A N 1
ATOM 711 C CA . ARG A 1 88 ? -13.418 9.038 11.467 1.00 90.00 88 ARG A CA 1
ATOM 712 C C . ARG A 1 88 ? -14.322 8.605 12.619 1.00 90.00 88 ARG A C 1
ATOM 714 O O . ARG A 1 88 ? -14.007 7.674 13.353 1.00 90.00 88 ARG A O 1
ATOM 721 N N . ALA A 1 89 ? -15.485 9.242 12.744 1.00 87.88 89 ALA A N 1
ATOM 722 C CA . ALA A 1 89 ? -16.480 8.859 13.750 1.00 87.88 89 ALA A CA 1
ATOM 723 C C . ALA A 1 89 ? -16.930 7.389 13.609 1.00 87.88 89 ALA A C 1
ATOM 725 O O . ALA A 1 89 ? -17.115 6.704 14.606 1.00 87.88 89 ALA A O 1
ATOM 726 N N . ALA A 1 90 ? -17.044 6.888 12.374 1.00 86.00 90 ALA A N 1
ATOM 727 C CA . ALA A 1 90 ? -17.491 5.525 12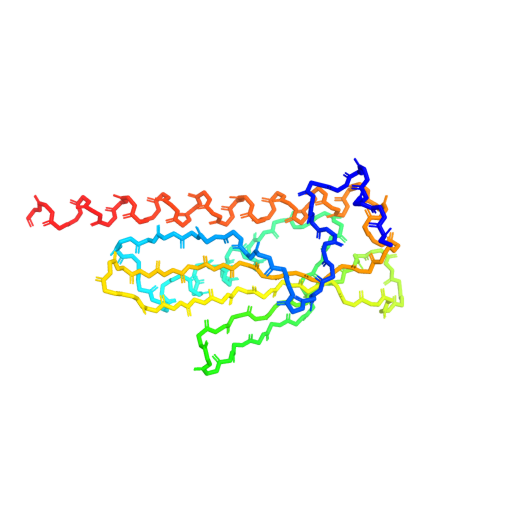.072 1.00 86.00 90 ALA A CA 1
ATOM 728 C C . ALA A 1 90 ? -16.364 4.466 12.043 1.00 86.00 90 ALA A C 1
ATOM 730 O O . ALA A 1 90 ? -16.615 3.328 11.656 1.00 86.00 90 ALA A O 1
ATOM 731 N N . GLY A 1 91 ? -15.123 4.829 12.390 1.00 91.75 91 GLY A N 1
ATOM 732 C CA . GLY A 1 91 ? -13.977 3.918 12.324 1.00 91.75 91 GLY A CA 1
ATOM 733 C C . GLY A 1 91 ? -12.723 4.587 11.775 1.00 91.75 91 GLY A C 1
ATOM 734 O O . GLY A 1 91 ? -12.408 5.727 12.110 1.00 91.75 91 GLY A O 1
ATOM 735 N N . THR A 1 92 ? -11.988 3.880 10.933 1.00 94.38 92 THR A N 1
ATOM 736 C CA . THR A 1 92 ? -10.756 4.354 10.306 1.00 94.38 92 THR A CA 1
ATOM 737 C C . THR A 1 92 ? -10.859 4.162 8.799 1.00 94.38 92 THR A C 1
ATOM 739 O O . THR A 1 92 ? -11.287 3.112 8.326 1.00 94.38 92 THR A O 1
ATOM 742 N N . SER A 1 93 ? -10.510 5.192 8.034 1.00 93.81 93 SER A N 1
ATOM 743 C CA . SER A 1 93 ? -10.566 5.177 6.574 1.00 93.81 93 SER A CA 1
ATOM 744 C C . SER A 1 93 ? -9.156 5.124 6.009 1.00 93.81 93 SER A C 1
ATOM 746 O O . SER A 1 93 ? -8.293 5.865 6.467 1.00 93.81 93 SER A O 1
ATOM 748 N N . LEU A 1 94 ? -8.940 4.265 5.022 1.00 93.69 94 LEU A N 1
ATOM 749 C CA . LEU A 1 94 ? -7.708 4.127 4.257 1.00 93.69 94 LEU A CA 1
ATOM 750 C C . LEU A 1 94 ? -8.010 4.445 2.802 1.00 93.69 94 LEU A C 1
ATOM 752 O O . LEU A 1 94 ? -9.042 4.040 2.265 1.00 93.69 94 LEU A O 1
ATOM 756 N N . TRP A 1 95 ? -7.076 5.097 2.136 1.00 90.75 95 TRP A N 1
ATOM 757 C CA . TRP A 1 95 ? -7.028 5.080 0.689 1.00 90.75 95 TRP A CA 1
ATOM 758 C C . TRP A 1 95 ? -5.594 5.067 0.194 1.00 90.75 95 TRP A C 1
ATOM 760 O O . TRP A 1 95 ? -4.681 5.558 0.858 1.00 90.75 95 TRP A O 1
ATOM 770 N N . PHE A 1 96 ? -5.417 4.513 -0.998 1.00 88.81 96 PHE A N 1
ATOM 771 C CA . PHE A 1 96 ? -4.135 4.493 -1.676 1.00 88.81 96 PHE A CA 1
ATOM 772 C C . PHE A 1 96 ? -4.093 5.568 -2.754 1.00 88.81 96 PHE A C 1
ATOM 774 O O . PHE A 1 96 ? -5.073 5.796 -3.465 1.00 88.81 96 PHE A O 1
ATOM 781 N N . ARG A 1 97 ? -2.936 6.204 -2.889 1.00 85.94 97 ARG A N 1
ATOM 782 C CA . ARG A 1 97 ? -2.528 6.911 -4.099 1.00 85.94 97 ARG A CA 1
ATOM 783 C C . ARG A 1 97 ? -1.277 6.228 -4.626 1.00 85.94 97 ARG A C 1
ATOM 785 O O . ARG A 1 97 ? -0.501 5.687 -3.843 1.00 85.94 97 ARG A O 1
ATOM 792 N N . TYR A 1 98 ? -1.079 6.247 -5.931 1.00 85.25 98 TYR A N 1
ATOM 793 C CA . TYR A 1 98 ? 0.097 5.650 -6.544 1.00 85.25 98 TYR A CA 1
ATOM 794 C C . TYR A 1 98 ? 0.611 6.524 -7.677 1.00 85.25 98 TYR A C 1
ATOM 796 O O . TYR A 1 98 ? -0.147 7.286 -8.272 1.00 85.25 98 TYR A O 1
ATOM 804 N N . ALA A 1 99 ? 1.907 6.416 -7.942 1.00 82.56 99 ALA A N 1
ATOM 805 C CA . ALA A 1 99 ? 2.545 6.961 -9.127 1.00 82.56 99 ALA A CA 1
ATOM 806 C C . ALA A 1 99 ? 3.358 5.848 -9.777 1.00 82.56 99 ALA A C 1
ATOM 808 O O . ALA A 1 99 ? 4.126 5.166 -9.106 1.00 82.56 99 ALA A O 1
ATOM 809 N N . MET A 1 100 ? 3.179 5.663 -11.077 1.00 84.50 100 MET A N 1
ATOM 810 C CA . MET A 1 100 ? 3.942 4.704 -11.862 1.00 84.50 100 MET A CA 1
ATOM 811 C C . MET A 1 100 ? 4.378 5.396 -13.156 1.00 84.50 100 MET A C 1
ATOM 813 O O . MET A 1 100 ? 3.520 5.982 -13.827 1.00 84.50 100 MET A O 1
ATOM 817 N N . PRO A 1 101 ? 5.673 5.358 -13.509 1.00 82.69 101 PRO A N 1
ATOM 818 C CA . PRO A 1 101 ? 6.155 5.851 -14.794 1.00 82.69 101 PRO A CA 1
ATOM 819 C C . PRO A 1 101 ? 5.411 5.193 -15.961 1.00 82.69 101 PRO A C 1
ATOM 821 O O . PRO A 1 101 ? 5.005 4.033 -15.885 1.00 82.69 101 PRO A O 1
ATOM 824 N N . GLU A 1 102 ? 5.224 5.920 -17.063 1.00 79.12 102 GLU A N 1
ATOM 825 C CA . GLU A 1 102 ? 4.444 5.415 -18.203 1.00 79.12 102 GLU A CA 1
ATOM 826 C C . GLU A 1 102 ? 5.060 4.145 -18.814 1.00 79.12 102 GLU A C 1
ATOM 828 O O . GLU A 1 102 ? 4.341 3.229 -19.222 1.00 79.12 102 GLU A O 1
ATOM 833 N N . ASP A 1 103 ? 6.388 4.060 -18.826 1.00 81.50 103 ASP A N 1
ATOM 834 C CA . ASP A 1 103 ? 7.106 2.897 -19.342 1.00 81.50 103 ASP A CA 1
ATOM 835 C C . ASP A 1 103 ? 6.896 1.656 -18.465 1.00 81.50 103 ASP A C 1
ATOM 837 O O . ASP A 1 103 ? 6.767 0.548 -18.986 1.00 81.50 103 ASP A O 1
ATOM 841 N N . ASP A 1 104 ? 6.742 1.831 -17.152 1.00 83.25 104 ASP A N 1
ATOM 842 C CA . ASP A 1 104 ? 6.424 0.747 -16.214 1.00 83.25 104 ASP A CA 1
ATOM 843 C C . ASP A 1 104 ? 4.957 0.351 -16.267 1.00 83.25 104 ASP A C 1
ATOM 845 O O . ASP A 1 104 ? 4.615 -0.829 -16.205 1.00 83.25 104 ASP A O 1
ATOM 849 N N . CYS A 1 105 ? 4.081 1.327 -16.488 1.00 81.00 105 CYS A N 1
ATOM 850 C CA . CYS A 1 105 ? 2.665 1.092 -16.727 1.00 81.00 105 CYS A CA 1
ATOM 851 C C . CYS A 1 105 ? 2.422 0.196 -17.957 1.00 81.00 105 CYS A C 1
ATOM 853 O O . CYS A 1 105 ? 1.422 -0.526 -18.014 1.00 81.00 105 CYS A O 1
ATOM 855 N N . LYS A 1 106 ? 3.299 0.235 -18.965 1.00 80.12 106 LYS A N 1
ATOM 856 C CA . LYS A 1 106 ? 3.195 -0.628 -20.154 1.00 80.12 106 LYS A CA 1
ATOM 857 C C . LYS A 1 106 ? 3.643 -2.066 -19.873 1.00 80.12 106 LYS A C 1
ATOM 859 O O . LYS A 1 106 ? 3.301 -2.972 -20.635 1.00 80.12 106 LYS A O 1
ATOM 864 N N . GLN A 1 107 ? 4.358 -2.307 -18.775 1.00 84.75 107 GLN A N 1
ATOM 865 C CA . GLN A 1 107 ? 4.845 -3.628 -18.395 1.00 84.75 107 GLN A CA 1
ATOM 866 C C . GLN A 1 107 ? 3.794 -4.382 -17.574 1.00 84.75 107 GLN A C 1
ATOM 868 O O . GLN A 1 107 ? 3.670 -4.218 -16.362 1.00 84.75 107 GLN A O 1
ATOM 873 N N . ILE A 1 108 ? 3.056 -5.276 -18.240 1.00 84.69 108 ILE A N 1
ATOM 874 C CA . ILE A 1 108 ? 1.949 -6.046 -17.640 1.00 84.69 108 ILE A CA 1
ATOM 875 C C . ILE A 1 108 ? 2.368 -6.763 -16.349 1.00 84.69 108 ILE A C 1
ATOM 877 O O . ILE A 1 108 ? 1.592 -6.804 -15.399 1.00 84.69 108 ILE A O 1
ATOM 881 N N . LEU A 1 109 ? 3.582 -7.318 -16.292 1.00 88.31 109 LEU A N 1
ATOM 882 C CA . LEU A 1 109 ? 4.065 -8.042 -15.112 1.00 88.31 109 LEU A CA 1
ATOM 883 C C . LEU A 1 109 ? 4.275 -7.128 -13.899 1.00 88.31 109 LEU A C 1
ATOM 885 O O . LEU A 1 109 ? 3.952 -7.538 -12.787 1.00 88.31 109 LEU A O 1
ATOM 889 N N . VAL A 1 110 ? 4.760 -5.903 -14.118 1.00 88.56 110 VAL A N 1
ATOM 890 C CA . VAL A 1 110 ? 4.951 -4.890 -13.069 1.00 88.56 110 VAL A CA 1
ATOM 891 C C . VAL A 1 110 ? 3.599 -4.420 -12.542 1.00 88.56 110 VAL A C 1
ATOM 893 O O . VAL A 1 110 ? 3.349 -4.442 -11.339 1.00 88.56 110 VAL A O 1
ATOM 896 N N . VAL A 1 111 ? 2.689 -4.063 -13.451 1.00 86.62 111 VAL A N 1
ATOM 897 C CA . VAL A 1 111 ? 1.332 -3.624 -13.098 1.00 86.62 111 VAL A CA 1
ATOM 898 C C . VAL A 1 111 ? 0.574 -4.718 -12.353 1.00 86.62 111 VAL A C 1
ATOM 900 O O . VAL A 1 111 ? -0.095 -4.436 -11.360 1.00 86.62 111 VAL A O 1
ATOM 903 N N . ARG A 1 112 ? 0.680 -5.968 -12.818 1.00 89.25 112 ARG A N 1
ATOM 904 C CA . ARG A 1 112 ? 0.057 -7.120 -12.167 1.00 89.25 112 ARG A CA 1
ATOM 905 C C . ARG A 1 112 ? 0.607 -7.315 -10.763 1.00 89.25 112 ARG A C 1
ATOM 907 O O . ARG A 1 112 ? -0.182 -7.423 -9.841 1.00 89.25 112 ARG A O 1
ATOM 914 N N . GLU A 1 113 ? 1.926 -7.318 -10.598 1.00 92.81 113 GLU A N 1
ATOM 915 C CA . GLU A 1 113 ? 2.545 -7.476 -9.282 1.00 92.81 113 GLU A CA 1
ATOM 916 C C . GLU A 1 113 ? 2.100 -6.400 -8.294 1.00 92.81 113 GLU A C 1
ATOM 918 O O . GLU A 1 113 ? 1.742 -6.701 -7.159 1.00 92.81 113 GLU A O 1
ATOM 923 N N . PHE A 1 114 ? 2.095 -5.143 -8.739 1.00 91.06 114 PHE A N 1
ATOM 924 C CA . PHE A 1 114 ? 1.673 -4.017 -7.918 1.00 91.06 114 PHE A CA 1
ATOM 925 C C . PHE A 1 114 ? 0.185 -4.109 -7.553 1.00 91.06 114 PHE A C 1
ATOM 927 O O . PHE A 1 114 ? -0.209 -3.829 -6.421 1.00 91.06 114 PHE A O 1
ATOM 934 N N . GLY A 1 115 ? -0.647 -4.553 -8.497 1.00 89.56 115 GLY A N 1
ATOM 935 C CA . GLY A 1 115 ? -2.050 -4.858 -8.249 1.00 89.56 115 GLY A CA 1
ATOM 936 C C . GLY A 1 115 ? -2.232 -5.988 -7.237 1.00 89.56 115 GLY A C 1
ATOM 937 O O . GLY A 1 115 ? -3.000 -5.825 -6.291 1.00 89.56 115 GLY A O 1
ATOM 938 N N . ASP A 1 116 ? -1.527 -7.105 -7.408 1.00 91.50 116 ASP A N 1
ATOM 939 C CA . ASP A 1 116 ? -1.578 -8.274 -6.523 1.00 91.50 116 ASP A CA 1
ATOM 940 C C . ASP A 1 116 ? -1.163 -7.892 -5.088 1.00 91.50 116 ASP A C 1
ATOM 942 O O .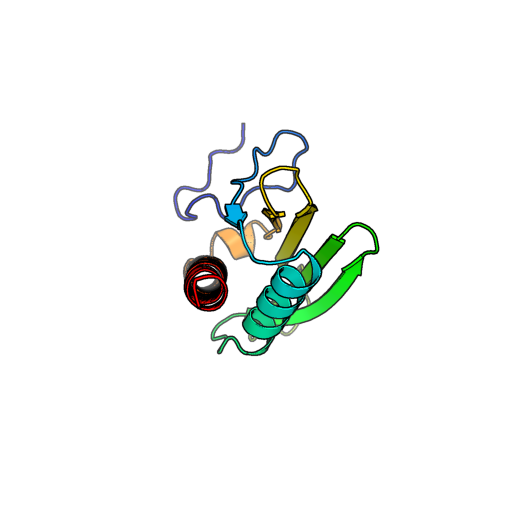 ASP A 1 116 ? -1.836 -8.273 -4.128 1.00 91.50 116 ASP A O 1
ATOM 946 N N . LEU A 1 117 ? -0.137 -7.042 -4.937 1.00 93.69 117 LEU A N 1
ATOM 947 C CA . LEU A 1 117 ? 0.256 -6.454 -3.654 1.00 93.69 117 LEU A CA 1
ATOM 948 C C . LEU A 1 117 ? -0.894 -5.666 -3.005 1.00 93.69 117 LEU A C 1
ATOM 950 O O . LEU A 1 117 ? -1.228 -5.913 -1.846 1.00 93.69 117 LEU A O 1
ATOM 954 N N . ILE A 1 118 ? -1.512 -4.721 -3.727 1.00 91.50 118 ILE A N 1
ATOM 955 C CA . ILE A 1 118 ? -2.595 -3.883 -3.178 1.00 91.50 118 ILE A CA 1
ATOM 956 C C . ILE A 1 118 ? -3.792 -4.740 -2.750 1.00 91.50 118 ILE A C 1
ATOM 958 O O . ILE A 1 118 ? -4.319 -4.545 -1.652 1.00 91.50 118 ILE A O 1
ATOM 962 N N . HIS A 1 119 ? -4.213 -5.697 -3.582 1.00 91.00 119 HIS A N 1
ATOM 963 C CA . HIS A 1 119 ? -5.327 -6.586 -3.244 1.00 91.00 119 HIS A CA 1
ATOM 964 C C . HIS A 1 119 ? -4.994 -7.460 -2.031 1.00 91.00 119 HIS A C 1
ATOM 966 O O . HIS A 1 119 ? -5.793 -7.528 -1.100 1.00 91.00 119 HIS A O 1
ATOM 972 N N . GLY A 1 120 ? -3.789 -8.036 -1.980 1.00 93.50 120 GLY A N 1
ATOM 973 C CA . GLY A 1 120 ? -3.337 -8.824 -0.833 1.00 93.50 120 GLY A CA 1
ATOM 974 C C . GLY A 1 120 ? -3.308 -8.019 0.471 1.00 93.50 120 GLY A C 1
ATOM 975 O O . GLY A 1 120 ? -3.723 -8.521 1.517 1.00 93.50 120 GLY A O 1
ATOM 976 N N . ILE A 1 121 ? -2.892 -6.748 0.417 1.00 95.19 121 ILE A N 1
ATOM 977 C CA . ILE A 1 121 ? -2.952 -5.838 1.571 1.00 95.19 121 ILE A CA 1
ATOM 978 C C . ILE A 1 121 ? -4.396 -5.661 2.048 1.00 95.19 121 ILE A C 1
ATOM 980 O O . ILE A 1 121 ? -4.678 -5.799 3.241 1.00 95.19 121 ILE A O 1
ATOM 984 N N . LEU A 1 122 ? -5.314 -5.356 1.130 1.00 94.12 122 LEU A N 1
ATOM 985 C CA . LEU A 1 122 ? -6.721 -5.124 1.457 1.00 94.12 122 LEU A CA 1
ATOM 986 C C . LEU A 1 122 ? -7.389 -6.369 2.041 1.00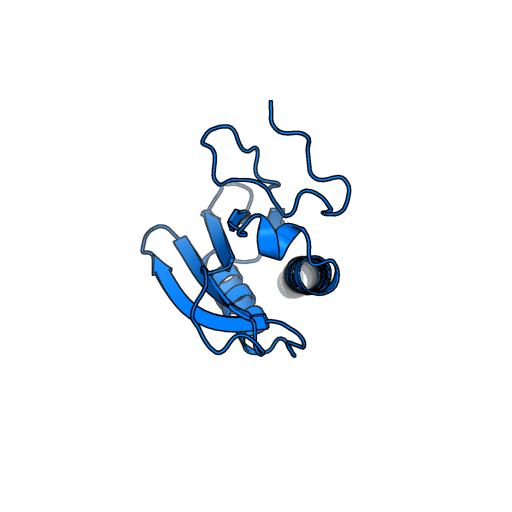 94.12 122 LEU A C 1
ATOM 988 O O . LEU A 1 122 ? -8.079 -6.259 3.055 1.00 94.12 122 LEU A O 1
ATOM 992 N N . ASP A 1 123 ? -7.144 -7.541 1.459 1.00 95.25 123 ASP A N 1
ATOM 993 C CA . ASP A 1 123 ? -7.696 -8.811 1.932 1.00 95.25 123 ASP A CA 1
ATOM 994 C C . ASP A 1 123 ? -7.293 -9.093 3.382 1.00 95.25 123 ASP A C 1
ATOM 996 O O . ASP A 1 123 ? -8.141 -9.420 4.219 1.00 95.25 123 ASP A O 1
ATOM 1000 N N . VAL A 1 124 ? -6.013 -8.892 3.718 1.00 96.44 124 VAL A N 1
ATOM 1001 C CA . VAL A 1 124 ? -5.522 -9.072 5.091 1.00 96.44 124 VAL A CA 1
ATOM 1002 C C . VAL A 1 124 ? -6.125 -8.036 6.036 1.00 96.44 124 VAL A C 1
ATOM 1004 O O . VAL A 1 124 ? -6.562 -8.402 7.128 1.00 96.44 124 VAL A O 1
ATOM 1007 N N . LEU A 1 125 ? -6.194 -6.759 5.645 1.00 96.12 125 LEU A N 1
ATOM 1008 C CA . LEU A 1 125 ? -6.792 -5.715 6.484 1.00 96.12 125 LEU A CA 1
ATOM 1009 C C . LEU A 1 125 ? -8.269 -6.007 6.779 1.00 96.12 125 LEU A C 1
ATOM 1011 O O . LEU A 1 125 ? -8.681 -5.961 7.939 1.00 96.12 125 LEU A O 1
ATOM 1015 N N . PHE A 1 126 ? -9.063 -6.368 5.767 1.00 95.00 126 PHE A N 1
ATOM 1016 C CA . PHE A 1 126 ? -10.472 -6.721 5.961 1.00 95.00 126 PHE A CA 1
ATOM 1017 C C . PHE A 1 126 ? -10.645 -7.983 6.803 1.00 95.00 126 PHE A C 1
ATOM 1019 O O . PHE A 1 126 ? -11.553 -8.055 7.635 1.00 95.00 126 PHE A O 1
ATOM 1026 N N . TYR A 1 127 ? -9.778 -8.977 6.619 1.00 94.69 127 TYR A N 1
ATOM 1027 C CA . TYR A 1 127 ? -9.782 -10.178 7.443 1.00 94.69 127 TYR A CA 1
ATOM 1028 C C . TYR A 1 127 ? -9.486 -9.855 8.916 1.00 94.69 127 TYR A C 1
ATOM 1030 O O . TYR A 1 127 ? -10.233 -10.273 9.804 1.00 94.69 127 TYR A O 1
ATOM 1038 N N . MET A 1 128 ? -8.449 -9.057 9.181 1.00 94.50 128 MET A N 1
ATOM 1039 C CA . MET A 1 128 ? -8.063 -8.649 10.534 1.00 94.50 128 MET A CA 1
ATOM 1040 C C . MET A 1 128 ? -9.143 -7.804 11.214 1.00 94.50 128 MET A C 1
ATOM 1042 O O . MET A 1 128 ? -9.478 -8.065 12.370 1.00 94.50 128 MET A O 1
ATOM 1046 N N . ASP A 1 129 ? -9.748 -6.853 10.496 1.00 93.19 129 ASP A N 1
ATOM 1047 C CA . ASP A 1 129 ? -10.840 -6.027 11.024 1.00 93.19 129 ASP A CA 1
ATOM 1048 C C . ASP A 1 129 ? -12.035 -6.886 11.466 1.00 93.19 129 ASP A C 1
ATOM 1050 O O . ASP A 1 129 ? -12.587 -6.677 12.547 1.00 93.19 129 ASP A O 1
ATOM 1054 N N . ARG A 1 130 ? -12.377 -7.928 10.692 1.00 91.62 130 ARG A N 1
ATOM 1055 C CA . ARG A 1 130 ? -13.434 -8.895 11.041 1.00 91.62 130 ARG A CA 1
ATOM 1056 C C . ARG A 1 130 ? -13.086 -9.759 12.252 1.00 91.62 130 ARG A C 1
ATOM 1058 O O . ARG A 1 130 ? -13.978 -10.105 13.026 1.00 91.62 130 ARG A O 1
ATOM 1065 N N . LEU A 1 131 ? -11.822 -10.144 12.427 1.00 90.31 131 LEU A N 1
ATOM 1066 C CA . LEU A 1 131 ? -11.404 -10.945 13.582 1.00 90.31 131 LEU A CA 1
ATOM 1067 C C . LEU A 1 131 ? -11.498 -10.168 14.898 1.00 90.31 131 LEU A C 1
ATOM 1069 O O . LEU A 1 131 ? -11.826 -10.759 15.928 1.00 90.31 131 LEU A O 1
ATOM 1073 N N . LEU A 1 132 ? -11.250 -8.859 14.871 1.00 83.12 132 LEU A N 1
ATOM 1074 C CA . LEU A 1 132 ? -11.352 -8.013 16.060 1.00 83.12 132 LEU A CA 1
ATOM 1075 C C . LEU A 1 132 ? -12.800 -7.849 16.546 1.00 83.12 132 LEU A C 1
ATOM 1077 O O . LEU A 1 132 ? -13.011 -7.805 17.757 1.00 83.12 132 LEU A O 1
ATOM 1081 N N . VAL A 1 133 ? -13.796 -7.900 15.647 1.00 69.44 133 VAL A N 1
ATOM 1082 C CA . VAL A 1 133 ? -15.228 -7.945 16.023 1.00 69.44 133 VAL A CA 1
ATOM 1083 C C . VAL A 1 133 ? -15.515 -9.113 16.969 1.00 69.44 133 VAL A C 1
ATOM 1085 O O . VAL A 1 133 ? -16.215 -8.960 17.966 1.00 69.44 133 VAL A O 1
ATOM 1088 N N . LYS A 1 134 ? -14.939 -10.291 16.697 1.00 59.44 134 LYS A N 1
ATOM 1089 C CA . LYS A 1 134 ? -15.187 -11.497 17.502 1.00 59.44 134 LYS A CA 1
ATOM 1090 C C . LYS A 1 134 ? -14.593 -11.422 18.911 1.00 59.44 134 LYS A C 1
ATOM 1092 O O . LYS A 1 134 ? -15.052 -12.148 19.782 1.00 59.44 134 LYS A O 1
ATOM 1097 N N . ARG A 1 135 ? -13.589 -10.569 19.144 1.00 56.94 135 ARG A N 1
ATOM 1098 C CA . ARG A 1 135 ? -12.945 -10.411 20.461 1.00 56.94 135 ARG A CA 1
ATOM 1099 C C . ARG A 1 135 ? -13.710 -9.489 21.408 1.00 56.94 135 ARG A C 1
ATOM 1101 O O . ARG A 1 135 ? -13.496 -9.580 22.605 1.00 56.94 135 ARG A O 1
ATOM 1108 N N . GLN A 1 136 ? -14.570 -8.616 20.886 1.00 52.22 136 GLN A N 1
ATOM 1109 C CA . GLN A 1 136 ? -15.374 -7.685 21.690 1.00 52.22 136 GLN A CA 1
ATOM 1110 C C . GLN A 1 136 ? -16.744 -8.258 22.088 1.00 52.22 136 GLN A C 1
ATOM 1112 O O . GLN A 1 136 ? -17.457 -7.646 22.875 1.00 52.22 136 GLN A O 1
ATOM 1117 N N . ALA A 1 137 ? -17.117 -9.415 21.538 1.00 50.81 137 ALA A N 1
ATOM 1118 C CA . ALA A 1 137 ? -18.375 -10.104 21.822 1.00 50.81 137 ALA A CA 1
ATOM 1119 C C . ALA A 1 137 ? -18.254 -11.173 22.931 1.00 50.81 137 ALA A C 1
ATOM 1121 O O . ALA A 1 137 ? -19.127 -12.036 23.031 1.00 50.81 137 ALA A O 1
ATOM 1122 N N . VAL A 1 138 ? -17.170 -11.141 23.719 1.00 43.03 138 VAL A N 1
ATOM 1123 C CA . VAL A 1 138 ? -16.899 -12.045 24.851 1.00 43.03 138 VAL A CA 1
ATOM 1124 C C . VAL A 1 138 ? -16.756 -11.232 26.126 1.00 43.03 138 VAL A C 1
ATOM 1126 O O . VAL A 1 138 ? -16.012 -10.228 26.082 1.00 43.03 138 VAL A O 1
#

pLDDT: mean 82.01, std 16.17, range [38.88, 96.62]

Foldseek 3Di:
DPPQPPLFPSQADDPDPPDDWDKDFFQQDDLVNLLVLLVVLLQPPPDDFKDWDDWDDDPQSKIKTWIDTPPDPDRPDTWIKIWGWDADPRGIMITIDIHDDPVQVVVNSSSVSVVVSVVVS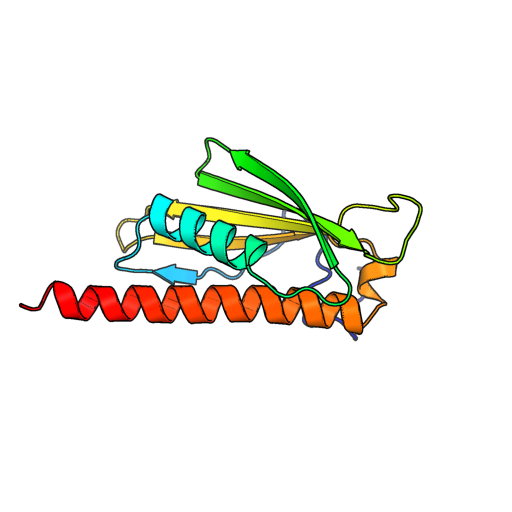VVVRVVVSVVSVVVVVD

Secondary structure (DSSP, 8-state):
-PPPPTTSSSTT----TT--PPEEEESS--HHHHHHHHHHHHHH---SSEEEEEEEEETTTEEEEEEEETT-SS----EEEEEEEEEETTEEEEEEEEE--HHHHT-HHHHHHHHHHHHHHHHHHHHHHHHHHHHS--

Sequence (138 aa):
MDEPCKSCLRLCKRLDADDKPERYNFCNLTVNEILNLVEKLVLDYPYWQLCVDKRERSTGDQLIVSFNKKNEALHSSDIILIAIVMKRAAGTSLWFRYAMPEDDCKQILVVREFGDLIHGILDVLFYMDRLLVKRQAV

Radius of gyration: 15.83 Å; chains: 1; bounding box: 39×29×48 Å